Protein AF-A0A521R9A0-F1 (afdb_monomer)

Mean predicted aligned error: 5.68 Å

Structure (mmCIF, N/CA/C/O backbone):
data_AF-A0A521R9A0-F1
#
_entry.id   AF-A0A521R9A0-F1
#
loop_
_atom_site.group_PDB
_atom_site.id
_atom_site.type_symbol
_atom_site.label_atom_id
_atom_site.label_alt_id
_atom_site.label_comp_id
_atom_site.label_asym_id
_atom_site.label_entity_id
_atom_site.label_seq_id
_atom_site.pdbx_PDB_ins_code
_atom_site.Cartn_x
_atom_site.Cartn_y
_atom_site.Cartn_z
_atom_site.occupancy
_atom_site.B_iso_or_equiv
_atom_site.auth_seq_id
_atom_site.auth_comp_id
_atom_site.a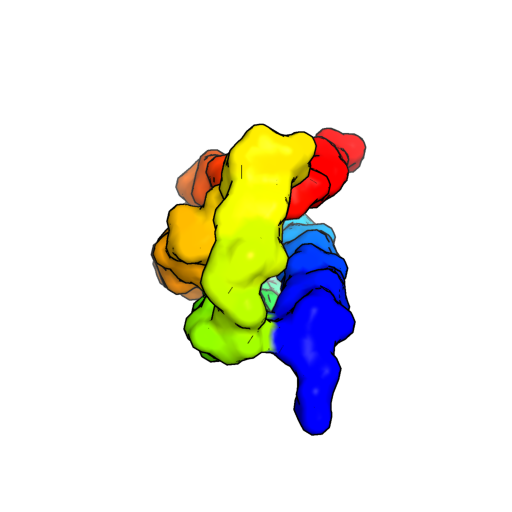uth_asym_id
_atom_site.auth_atom_id
_atom_site.pdbx_PDB_model_num
ATOM 1 N N . MET A 1 1 ? 7.877 -17.020 -11.562 1.00 61.09 1 MET A N 1
ATOM 2 C CA . MET A 1 1 ? 7.236 -15.921 -10.802 1.00 61.09 1 MET A CA 1
ATOM 3 C C . MET A 1 1 ? 6.968 -14.769 -11.767 1.00 61.09 1 MET A C 1
ATOM 5 O O . MET A 1 1 ? 7.812 -14.549 -12.623 1.00 61.09 1 MET A O 1
ATOM 9 N N . GLN A 1 2 ? 5.812 -14.096 -11.706 1.00 87.81 2 GLN A N 1
ATOM 10 C CA . GLN A 1 2 ? 5.433 -13.015 -12.638 1.00 87.81 2 GLN A CA 1
ATOM 11 C C . GLN A 1 2 ? 5.370 -11.665 -11.887 1.00 87.81 2 GLN A C 1
ATOM 13 O O . GLN A 1 2 ? 4.304 -11.308 -11.381 1.00 87.81 2 GLN A O 1
ATOM 18 N N . PRO A 1 3 ? 6.483 -10.904 -11.783 1.00 89.31 3 PRO A N 1
ATOM 19 C CA . PRO A 1 3 ? 6.567 -9.720 -10.914 1.00 89.31 3 PRO A CA 1
ATOM 20 C C . PRO A 1 3 ? 5.555 -8.625 -11.257 1.00 89.31 3 PRO A C 1
ATOM 22 O O . PRO A 1 3 ? 4.956 -8.019 -10.374 1.00 89.31 3 PRO A O 1
ATOM 25 N N . ILE A 1 4 ? 5.310 -8.408 -12.553 1.00 92.56 4 ILE A N 1
ATOM 26 C CA . ILE A 1 4 ? 4.365 -7.394 -13.038 1.00 92.56 4 ILE A CA 1
ATOM 27 C C . ILE A 1 4 ? 2.931 -7.719 -12.609 1.00 92.56 4 ILE A C 1
ATOM 29 O O . ILE A 1 4 ? 2.202 -6.825 -12.183 1.00 92.56 4 ILE A O 1
ATOM 33 N N . LEU A 1 5 ? 2.524 -8.985 -12.726 1.00 92.56 5 LEU A N 1
ATOM 34 C CA . LEU A 1 5 ? 1.185 -9.418 -12.329 1.00 92.56 5 LEU A CA 1
ATOM 35 C C . LEU A 1 5 ? 1.030 -9.331 -10.812 1.00 92.56 5 LEU A C 1
ATOM 37 O O . LEU A 1 5 ? 0.114 -8.662 -10.349 1.00 92.56 5 LEU A O 1
ATOM 41 N N . ARG A 1 6 ? 2.023 -9.820 -10.058 1.00 92.38 6 ARG A N 1
ATOM 42 C CA . ARG A 1 6 ? 2.074 -9.675 -8.596 1.00 92.38 6 ARG A CA 1
ATOM 43 C C . ARG A 1 6 ? 1.915 -8.217 -8.147 1.00 92.38 6 ARG A C 1
ATOM 45 O O . ARG A 1 6 ? 1.151 -7.940 -7.230 1.00 92.38 6 ARG A O 1
ATOM 52 N N . PHE A 1 7 ? 2.604 -7.275 -8.795 1.00 92.88 7 PHE A N 1
ATOM 53 C CA . PHE A 1 7 ? 2.458 -5.846 -8.499 1.00 92.88 7 PHE A CA 1
ATOM 54 C C . PHE A 1 7 ? 1.037 -5.331 -8.774 1.00 92.88 7 PHE A C 1
ATOM 56 O O . PHE A 1 7 ? 0.490 -4.570 -7.977 1.00 92.88 7 PHE A O 1
ATOM 63 N N . ARG A 1 8 ? 0.430 -5.730 -9.899 1.00 91.38 8 ARG A N 1
ATOM 64 C CA . ARG A 1 8 ? -0.937 -5.320 -10.257 1.00 91.38 8 ARG A CA 1
ATOM 65 C C . ARG A 1 8 ? -1.965 -5.861 -9.268 1.00 91.38 8 ARG A C 1
ATOM 67 O O . ARG A 1 8 ? -2.853 -5.107 -8.876 1.00 91.38 8 ARG A O 1
ATOM 74 N N . ASP A 1 9 ? -1.807 -7.108 -8.845 1.00 93.56 9 ASP A N 1
ATOM 75 C CA . ASP A 1 9 ? -2.688 -7.748 -7.869 1.00 93.56 9 ASP A CA 1
ATOM 76 C C . ASP A 1 9 ? -2.588 -7.047 -6.515 1.00 93.56 9 ASP A C 1
ATOM 78 O O . ASP A 1 9 ? -3.602 -6.661 -5.942 1.00 93.56 9 ASP A O 1
ATOM 82 N N . LEU A 1 10 ? -1.368 -6.762 -6.051 1.00 92.25 10 LEU A N 1
ATOM 83 C CA . LEU A 1 10 ? -1.152 -6.031 -4.801 1.00 92.25 10 LEU A CA 1
ATOM 84 C C . LEU A 1 10 ? -1.673 -4.594 -4.860 1.00 92.25 10 LEU A C 1
ATOM 86 O O . LEU A 1 10 ? -2.230 -4.109 -3.882 1.00 92.25 10 LEU A O 1
ATOM 90 N N . ARG A 1 11 ? -1.568 -3.913 -6.006 1.00 91.81 11 ARG A N 1
ATOM 91 C CA . ARG A 1 11 ? -2.195 -2.595 -6.194 1.00 91.81 11 ARG A CA 1
ATOM 92 C C . ARG A 1 11 ? -3.718 -2.668 -6.038 1.00 91.81 11 ARG A C 1
ATOM 94 O O . ARG A 1 11 ? -4.300 -1.767 -5.441 1.00 91.81 11 ARG A O 1
ATOM 101 N N . ASN A 1 12 ? -4.355 -3.708 -6.573 1.00 90.06 12 ASN A N 1
ATOM 102 C CA . ASN A 1 12 ? -5.793 -3.915 -6.400 1.00 90.06 12 ASN A CA 1
ATOM 103 C C . ASN A 1 12 ? -6.130 -4.285 -4.949 1.00 90.06 12 ASN A C 1
ATOM 105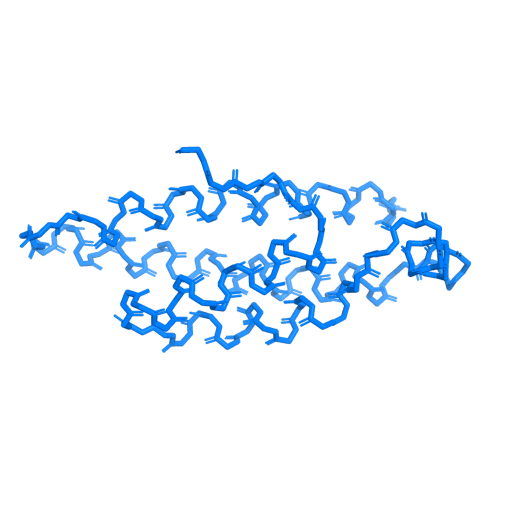 O O . ASN A 1 12 ? -7.122 -3.793 -4.419 1.00 90.06 12 ASN A O 1
ATOM 109 N N . GLN A 1 13 ? -5.281 -5.075 -4.288 1.00 91.38 13 GLN A N 1
ATOM 110 C CA . GLN A 1 13 ? -5.441 -5.408 -2.875 1.00 91.38 13 GLN A CA 1
ATOM 111 C C . GLN A 1 13 ? -5.401 -4.157 -1.992 1.00 91.38 13 GLN A C 1
ATOM 113 O O . GLN A 1 13 ? -6.271 -4.003 -1.149 1.00 91.38 13 GLN A O 1
ATOM 118 N N . VAL A 1 14 ? -4.479 -3.217 -2.240 1.00 88.88 14 VAL A N 1
ATOM 119 C CA . VAL A 1 14 ? -4.428 -1.932 -1.512 1.00 88.88 14 VAL A CA 1
ATOM 120 C C . VAL A 1 14 ? -5.747 -1.162 -1.623 1.00 88.88 14 VAL A C 1
ATOM 122 O O . VAL A 1 14 ? -6.201 -0.570 -0.650 1.00 88.88 14 VAL A O 1
ATOM 125 N N . LEU A 1 15 ? -6.387 -1.172 -2.796 1.00 87.12 15 LEU A N 1
ATOM 126 C CA . LEU A 1 15 ? -7.688 -0.524 -2.969 1.00 87.12 15 LEU A CA 1
ATOM 127 C C . LEU A 1 15 ? -8.783 -1.204 -2.135 1.00 87.12 15 LEU A C 1
ATOM 129 O O . LEU A 1 15 ? -9.587 -0.519 -1.511 1.00 87.12 15 LEU A O 1
ATOM 133 N N . ILE A 1 16 ? -8.816 -2.536 -2.139 1.00 88.38 16 ILE A N 1
ATOM 134 C CA . ILE A 1 16 ? -9.773 -3.335 -1.360 1.00 88.38 16 ILE A CA 1
ATOM 135 C C . ILE A 1 16 ? -9.590 -3.074 0.141 1.00 88.38 16 ILE A C 1
ATOM 137 O O . ILE A 1 16 ? -10.553 -2.830 0.864 1.00 88.38 16 ILE A O 1
ATOM 141 N N . ASP A 1 17 ? -8.340 -3.076 0.584 1.00 87.44 17 ASP A N 1
ATOM 142 C CA . ASP A 1 17 ? -7.913 -2.822 1.954 1.00 87.44 17 ASP A CA 1
ATOM 143 C C . ASP A 1 17 ? -8.349 -1.431 2.447 1.00 87.44 17 ASP A C 1
ATOM 145 O O . ASP A 1 17 ? -8.870 -1.304 3.556 1.00 87.44 17 ASP A O 1
ATOM 149 N N . PHE A 1 18 ? -8.246 -0.399 1.601 1.00 84.38 18 PHE A N 1
ATOM 150 C CA . PHE A 1 18 ? -8.777 0.934 1.903 1.00 84.38 18 PHE A CA 1
ATOM 151 C C . PHE A 1 18 ? -10.296 0.956 2.064 1.00 84.38 18 PHE A C 1
ATOM 153 O O . PHE A 1 18 ? -10.793 1.508 3.042 1.00 84.38 18 PHE A O 1
ATOM 160 N N . ILE A 1 19 ? -11.035 0.303 1.163 1.00 83.62 19 ILE A N 1
ATOM 161 C CA . ILE A 1 19 ? -12.502 0.232 1.250 1.00 83.62 19 ILE A CA 1
ATOM 162 C C . ILE A 1 19 ? -12.928 -0.425 2.570 1.00 83.62 19 ILE A C 1
ATOM 164 O O . ILE A 1 19 ? -13.802 0.091 3.265 1.00 83.62 19 ILE A O 1
ATOM 168 N N . TYR A 1 20 ? -12.291 -1.536 2.950 1.00 82.69 20 TYR A N 1
ATOM 169 C CA . TYR A 1 20 ? -12.594 -2.204 4.217 1.00 82.69 20 TYR A CA 1
ATOM 170 C C . TYR A 1 20 ? -12.181 -1.386 5.437 1.00 82.69 20 TYR A C 1
ATOM 172 O O . TYR A 1 20 ? -12.853 -1.445 6.463 1.00 82.69 20 TYR A O 1
ATOM 180 N N . TYR A 1 21 ? -11.091 -0.627 5.357 1.00 79.62 21 TYR A N 1
ATOM 181 C CA . TYR A 1 21 ? -10.657 0.221 6.461 1.00 79.62 21 TYR A CA 1
ATOM 182 C C . TYR A 1 21 ? -11.616 1.399 6.696 1.00 79.62 21 TYR A C 1
ATOM 184 O O . TYR A 1 21 ? -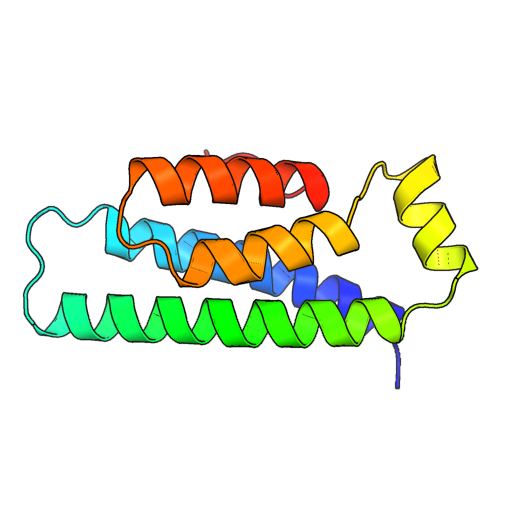11.987 1.661 7.842 1.00 79.62 21 TYR A O 1
ATOM 192 N N . ALA A 1 22 ? -12.101 2.036 5.624 1.00 77.44 22 ALA A N 1
ATOM 193 C CA . ALA A 1 22 ? -13.085 3.118 5.693 1.00 77.44 22 ALA A CA 1
ATOM 194 C C . ALA A 1 22 ? -14.399 2.683 6.371 1.00 77.44 22 ALA A C 1
ATOM 196 O O . ALA A 1 22 ? -14.967 3.435 7.165 1.00 77.44 22 ALA A O 1
ATOM 197 N N . GLN A 1 23 ? -14.847 1.440 6.140 1.00 74.88 23 GLN A N 1
ATOM 198 C CA . GLN A 1 23 ? -16.041 0.879 6.793 1.00 74.88 23 GLN A CA 1
ATOM 199 C C . GLN A 1 23 ? -15.931 0.836 8.322 1.00 74.88 23 GLN A C 1
ATOM 201 O O . GLN A 1 23 ? -16.931 1.008 9.015 1.00 74.88 23 GLN A O 1
ATOM 206 N N . VAL A 1 24 ? -14.731 0.592 8.852 1.00 73.62 24 VAL A N 1
ATOM 207 C CA . VAL A 1 24 ? -14.517 0.418 10.298 1.00 73.62 24 VAL A CA 1
ATOM 208 C C . VAL A 1 24 ? -14.221 1.744 10.988 1.00 73.62 24 VAL A C 1
ATOM 210 O O . VAL A 1 24 ? -14.543 1.934 12.156 1.00 73.62 24 VAL A O 1
ATOM 213 N N . ILE A 1 25 ? -13.613 2.679 10.267 1.00 67.62 25 ILE A N 1
ATOM 214 C CA . ILE A 1 25 ? -13.290 3.997 10.794 1.00 67.62 25 ILE A CA 1
ATOM 215 C C . ILE A 1 25 ? -14.547 4.889 10.936 1.00 67.62 25 ILE A C 1
ATOM 217 O O . ILE A 1 25 ? -14.595 5.721 11.839 1.00 67.62 25 ILE A O 1
ATOM 221 N N . ASN A 1 26 ? -15.569 4.710 10.090 1.00 62.56 26 ASN A N 1
ATOM 222 C CA . ASN A 1 26 ? -16.780 5.547 10.079 1.00 62.56 26 ASN A CA 1
ATOM 223 C C . ASN A 1 26 ? -17.874 5.097 11.079 1.00 62.56 26 ASN A C 1
ATOM 225 O O . ASN A 1 26 ? -18.951 5.682 11.150 1.00 62.56 26 ASN A O 1
ATOM 229 N N . SER A 1 27 ? -17.646 4.032 11.854 1.00 57.94 27 SER A N 1
ATOM 230 C CA . SER A 1 27 ? -18.628 3.553 12.833 1.00 57.94 27 SER A CA 1
ATOM 231 C C . SER A 1 27 ? -18.472 4.285 14.172 1.00 57.94 27 SER A C 1
ATOM 233 O O . SER A 1 27 ? -17.651 3.900 15.003 1.00 57.94 27 SER A O 1
ATOM 235 N N . GLU A 1 28 ? -19.285 5.317 14.406 1.00 51.44 28 GLU A N 1
ATOM 236 C CA . GLU A 1 28 ? -19.238 6.221 15.577 1.00 51.44 28 GLU A CA 1
ATOM 237 C C . GLU A 1 28 ? -19.405 5.562 16.970 1.00 51.44 28 GLU A C 1
ATOM 239 O O . GLU A 1 28 ? -19.334 6.248 17.989 1.00 51.44 28 GLU A O 1
ATOM 244 N N . LYS A 1 29 ? -19.599 4.241 17.081 1.00 55.53 29 LYS A N 1
ATOM 245 C CA . LYS A 1 29 ? -19.704 3.527 18.370 1.00 55.53 29 LYS A CA 1
ATOM 246 C C . LYS A 1 29 ? -19.006 2.168 18.302 1.00 55.53 29 LYS A C 1
ATOM 248 O O . LYS A 1 29 ? -19.627 1.149 18.008 1.00 55.53 29 LYS A O 1
ATOM 253 N N . LEU A 1 30 ? -17.699 2.146 18.563 1.00 59.62 30 LEU A N 1
ATOM 254 C CA . LEU A 1 30 ? -16.899 0.918 18.535 1.00 59.62 30 LEU A CA 1
ATOM 255 C C . LEU A 1 30 ? -17.211 0.021 19.751 1.00 59.62 30 LEU A C 1
ATOM 257 O O . LEU A 1 30 ? -16.625 0.188 20.823 1.00 59.62 30 LEU A O 1
ATOM 261 N N . ASN A 1 31 ? -18.098 -0.961 19.561 1.00 73.50 31 ASN A N 1
ATOM 262 C CA . ASN A 1 31 ? -18.153 -2.171 20.392 1.00 73.50 31 ASN A CA 1
ATOM 263 C C . ASN A 1 31 ? -16.784 -2.895 20.351 1.00 73.50 31 ASN A C 1
ATOM 265 O O . ASN A 1 31 ? -15.997 -2.681 19.424 1.00 73.50 31 ASN A O 1
ATOM 269 N N . ASP A 1 32 ? -16.479 -3.764 21.316 1.00 76.81 32 ASP A N 1
ATOM 270 C CA . ASP A 1 32 ? -15.183 -4.463 21.376 1.00 76.81 32 ASP A CA 1
ATOM 271 C C . ASP A 1 32 ? -14.910 -5.323 20.125 1.00 76.81 32 ASP A C 1
ATOM 273 O O . ASP A 1 32 ? -13.769 -5.402 19.662 1.00 76.81 32 ASP A O 1
ATOM 277 N N . GLU A 1 33 ? -15.960 -5.847 19.486 1.00 76.00 33 GLU A N 1
ATOM 278 C CA . GLU A 1 33 ? -15.880 -6.499 18.171 1.00 76.00 33 GLU A CA 1
ATOM 279 C C . GLU A 1 33 ? -15.357 -5.558 17.077 1.00 76.00 33 GLU A C 1
ATOM 281 O O . GLU A 1 33 ? -14.477 -5.933 16.303 1.00 76.00 33 GLU A O 1
ATOM 286 N N . MET A 1 34 ? -15.805 -4.302 17.041 1.00 74.81 34 MET A N 1
ATOM 287 C CA . MET A 1 34 ? -15.360 -3.340 16.029 1.00 74.81 34 MET A CA 1
ATOM 288 C C . MET A 1 34 ? -13.922 -2.873 16.270 1.00 74.81 34 MET A C 1
ATOM 290 O O . MET A 1 34 ? -13.183 -2.648 15.313 1.00 74.81 34 MET A O 1
ATOM 294 N N . LYS A 1 35 ? -13.477 -2.792 17.533 1.00 76.06 35 LYS A N 1
ATOM 295 C CA . LYS A 1 35 ? -12.054 -2.565 17.850 1.00 76.06 35 LYS A CA 1
ATOM 296 C C . LYS A 1 35 ? -11.188 -3.730 17.366 1.00 76.06 35 LYS A C 1
ATOM 298 O O . LYS A 1 35 ? -10.092 -3.511 16.851 1.00 76.06 35 LYS A O 1
ATOM 303 N N . SER A 1 36 ? -11.677 -4.964 17.514 1.00 81.25 36 SER A N 1
ATOM 304 C CA . SER A 1 36 ? -10.978 -6.154 17.017 1.00 81.25 36 SER A CA 1
ATOM 305 C C . SER A 1 36 ? -10.880 -6.151 15.486 1.00 81.25 36 SER A C 1
ATOM 307 O O . SER A 1 36 ? -9.792 -6.349 14.944 1.00 81.25 36 SER A O 1
ATOM 309 N N . LEU A 1 37 ? -11.970 -5.783 14.804 1.00 82.75 37 LEU A N 1
ATOM 310 C CA . LEU A 1 37 ? -12.022 -5.641 13.353 1.00 82.75 37 LEU A CA 1
ATOM 311 C C . LEU A 1 37 ? -11.095 -4.518 12.867 1.00 82.75 37 LEU A C 1
ATOM 313 O O . LEU A 1 37 ? -10.353 -4.706 11.908 1.00 82.75 37 LEU A O 1
ATOM 317 N N . HIS A 1 38 ? -11.067 -3.371 13.554 1.00 80.50 38 HIS A N 1
ATOM 318 C CA . HIS A 1 38 ? -10.156 -2.261 13.238 1.00 80.50 38 HIS A CA 1
ATOM 319 C C . HIS A 1 38 ? -8.696 -2.707 13.292 1.00 80.50 38 HIS A C 1
ATOM 321 O O . HIS A 1 38 ? -7.914 -2.446 12.370 1.00 80.50 38 HIS A O 1
ATOM 327 N N . ARG A 1 39 ? -8.339 -3.451 14.343 1.00 79.81 39 ARG A N 1
ATOM 328 C CA . ARG A 1 39 ? -6.999 -4.011 14.509 1.00 79.81 39 ARG A CA 1
ATOM 329 C C . ARG A 1 39 ? -6.666 -5.005 13.401 1.00 79.81 39 ARG A C 1
ATOM 331 O O . ARG A 1 39 ? -5.560 -4.955 12.865 1.00 79.81 39 ARG A O 1
ATOM 338 N N . GLU A 1 40 ? -7.601 -5.877 13.036 1.00 85.75 40 GLU A N 1
ATOM 339 C CA . GLU A 1 40 ? -7.427 -6.832 11.941 1.00 85.75 40 GLU A CA 1
ATOM 340 C C . GLU A 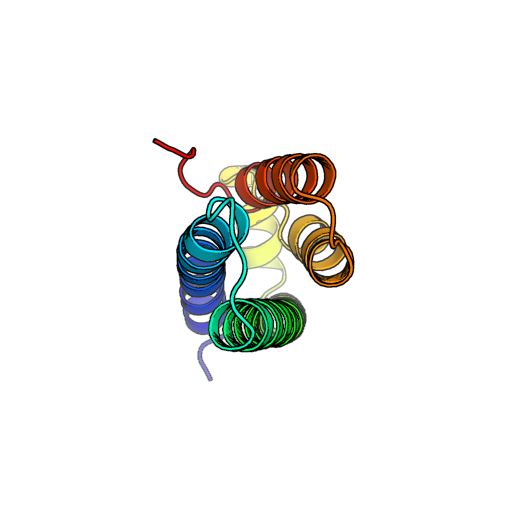1 40 ? -7.183 -6.116 10.606 1.00 85.75 40 GLU A C 1
ATOM 342 O O . GLU A 1 40 ? -6.203 -6.415 9.921 1.00 85.75 40 GLU A O 1
ATOM 347 N N . ARG A 1 41 ? -8.003 -5.113 10.264 1.00 84.94 41 ARG A N 1
ATOM 348 C CA . ARG A 1 41 ? -7.831 -4.323 9.033 1.00 84.94 41 ARG A CA 1
ATOM 349 C C . ARG A 1 41 ? -6.518 -3.547 9.029 1.00 84.94 41 ARG A C 1
ATOM 351 O O . ARG A 1 41 ? -5.817 -3.541 8.023 1.00 84.94 41 ARG A O 1
ATOM 358 N N . SER A 1 42 ? -6.120 -2.982 10.166 1.00 80.56 42 SER A N 1
ATOM 359 C CA . SER A 1 42 ? -4.819 -2.319 10.311 1.00 80.56 42 SER A CA 1
ATOM 360 C C . SER A 1 42 ? -3.653 -3.281 10.051 1.00 80.56 42 SER A C 1
ATOM 362 O O . SER A 1 42 ? -2.699 -2.931 9.355 1.00 80.56 42 SER A O 1
ATOM 364 N N . LEU A 1 43 ? -3.723 -4.512 10.570 1.00 83.69 43 LEU A N 1
ATOM 365 C CA . LEU A 1 43 ? -2.708 -5.546 10.335 1.00 83.69 43 LEU A CA 1
ATOM 366 C C . LEU A 1 43 ? -2.699 -6.038 8.882 1.00 83.69 43 LEU A C 1
ATOM 368 O O . LEU A 1 43 ? -1.619 -6.237 8.320 1.00 83.69 43 LEU A O 1
ATOM 372 N N . ALA A 1 44 ? -3.872 -6.202 8.267 1.00 85.94 44 ALA A N 1
ATOM 373 C CA . ALA A 1 44 ? -3.992 -6.537 6.851 1.00 85.94 44 ALA A CA 1
ATOM 374 C C . ALA A 1 44 ? -3.314 -5.467 5.982 1.00 85.94 44 ALA A C 1
ATOM 376 O O . ALA A 1 44 ? -2.439 -5.803 5.184 1.00 85.94 44 ALA A O 1
ATOM 377 N N . ASN A 1 45 ? -3.587 -4.186 6.254 1.00 82.38 45 ASN A N 1
ATOM 378 C CA . ASN A 1 45 ? -2.952 -3.065 5.566 1.00 82.38 45 ASN A CA 1
ATOM 379 C C . ASN A 1 45 ? -1.427 -3.124 5.709 1.00 82.38 45 ASN A C 1
ATOM 381 O O . ASN A 1 45 ? -0.731 -3.048 4.702 1.00 82.38 45 ASN A O 1
ATOM 385 N N . ARG A 1 46 ? -0.884 -3.358 6.920 1.00 80.56 46 ARG A N 1
ATOM 386 C CA . ARG A 1 46 ? 0.575 -3.538 7.133 1.00 80.56 46 ARG A CA 1
ATOM 387 C C . ARG A 1 46 ? 1.156 -4.616 6.237 1.00 80.56 46 ARG A C 1
ATOM 389 O O . ARG A 1 46 ? 2.186 -4.404 5.598 1.00 80.56 46 ARG A O 1
ATOM 396 N N . ARG A 1 47 ? 0.502 -5.776 6.204 1.00 87.00 47 ARG A N 1
ATOM 397 C CA . ARG A 1 47 ? 0.951 -6.920 5.415 1.00 87.00 47 ARG A CA 1
ATOM 398 C C . ARG A 1 47 ? 0.960 -6.581 3.927 1.00 87.00 47 ARG A C 1
ATOM 400 O O . ARG A 1 47 ? 1.970 -6.834 3.269 1.00 87.00 47 ARG A O 1
ATOM 407 N N . THR A 1 48 ? -0.114 -5.987 3.415 1.00 88.00 48 THR A N 1
ATOM 408 C CA . THR A 1 48 ? -0.214 -5.576 2.010 1.00 88.00 48 THR A CA 1
ATOM 409 C C . THR A 1 48 ? 0.845 -4.528 1.664 1.00 88.00 48 THR A C 1
ATOM 411 O O . THR A 1 48 ? 1.498 -4.648 0.628 1.00 88.00 48 THR A O 1
ATOM 414 N N . SER A 1 49 ? 1.123 -3.571 2.555 1.00 82.69 49 SER A N 1
ATOM 415 C CA . SER A 1 49 ? 2.205 -2.586 2.410 1.00 82.69 49 SER A CA 1
ATOM 416 C C . SER A 1 49 ? 3.580 -3.245 2.256 1.00 82.69 49 SER A C 1
ATOM 418 O O . SER A 1 49 ? 4.335 -2.934 1.327 1.00 82.69 49 SER A O 1
ATOM 420 N N . SER A 1 50 ? 3.910 -4.194 3.138 1.00 85.25 50 SER A N 1
ATOM 421 C CA . SER A 1 50 ? 5.172 -4.940 3.077 1.00 85.25 50 SER A CA 1
ATOM 422 C C . SER A 1 50 ? 5.277 -5.776 1.800 1.00 85.25 50 SER A C 1
ATOM 424 O O . SER A 1 50 ? 6.324 -5.800 1.153 1.00 85.25 50 SER A O 1
ATOM 426 N N . GLN A 1 51 ? 4.184 -6.424 1.390 1.00 90.81 51 GLN A N 1
ATOM 427 C CA . GLN A 1 51 ? 4.143 -7.209 0.158 1.00 90.81 51 GLN A CA 1
ATOM 428 C C . GLN A 1 51 ? 4.284 -6.337 -1.090 1.00 90.81 51 GLN A C 1
ATOM 430 O O . GLN A 1 51 ? 5.001 -6.725 -2.013 1.00 90.81 51 GLN A O 1
ATOM 435 N N . LEU A 1 52 ? 3.649 -5.162 -1.116 1.00 88.94 52 LEU A N 1
ATOM 436 C CA . LEU A 1 52 ? 3.786 -4.200 -2.206 1.00 88.94 52 LEU A CA 1
ATOM 437 C C . LEU A 1 52 ? 5.232 -3.716 -2.320 1.00 88.94 52 LEU A C 1
ATOM 439 O O . LEU A 1 52 ? 5.763 -3.656 -3.424 1.00 88.94 52 LEU A O 1
ATOM 443 N N . THR A 1 53 ? 5.886 -3.442 -1.189 1.00 88.62 53 THR A N 1
ATOM 444 C CA . THR A 1 53 ? 7.302 -3.041 -1.150 1.00 88.62 53 THR A CA 1
ATOM 445 C C . THR A 1 53 ? 8.195 -4.109 -1.778 1.00 88.62 53 THR A C 1
ATOM 447 O O . THR A 1 53 ? 8.988 -3.803 -2.667 1.00 88.62 53 THR A O 1
ATOM 450 N N . ALA A 1 54 ? 8.017 -5.370 -1.376 1.00 90.25 54 ALA A N 1
ATOM 451 C CA . ALA A 1 54 ? 8.753 -6.491 -1.952 1.00 90.25 54 ALA A CA 1
ATOM 452 C C . ALA A 1 54 ? 8.469 -6.642 -3.457 1.00 90.25 54 ALA A C 1
ATOM 454 O O . ALA A 1 54 ? 9.385 -6.798 -4.256 1.00 90.25 54 ALA A O 1
ATOM 455 N N . ALA A 1 55 ? 7.204 -6.519 -3.871 1.00 90.94 55 ALA A N 1
ATOM 456 C CA . ALA A 1 55 ? 6.843 -6.614 -5.281 1.00 90.94 55 ALA A CA 1
ATOM 457 C C . ALA A 1 55 ? 7.448 -5.487 -6.127 1.00 90.94 55 ALA A C 1
ATOM 459 O O . ALA A 1 55 ? 7.790 -5.736 -7.276 1.00 90.94 55 ALA A O 1
ATOM 460 N N . ILE A 1 56 ? 7.603 -4.277 -5.578 1.00 90.19 56 ILE A N 1
ATOM 461 C CA . ILE A 1 56 ? 8.277 -3.159 -6.253 1.00 90.19 56 ILE A CA 1
ATOM 462 C C . ILE A 1 56 ? 9.766 -3.456 -6.450 1.00 90.19 56 ILE A C 1
ATOM 464 O O . ILE A 1 56 ? 10.288 -3.167 -7.523 1.00 90.19 56 ILE A O 1
ATOM 468 N N . GLN A 1 57 ? 10.435 -4.043 -5.454 1.00 90.19 57 GLN A N 1
ATOM 469 C CA . GLN A 1 57 ? 11.845 -4.441 -5.564 1.00 90.19 57 GLN A CA 1
ATOM 470 C C . GLN A 1 57 ? 12.059 -5.521 -6.633 1.00 90.19 57 GLN A C 1
ATOM 472 O O . GLN A 1 57 ? 13.065 -5.494 -7.337 1.00 90.19 57 GLN A O 1
ATOM 477 N N . ASP A 1 58 ? 11.082 -6.413 -6.803 1.00 92.12 58 ASP A N 1
ATOM 478 C CA . ASP A 1 58 ? 11.105 -7.467 -7.822 1.00 92.12 58 ASP A CA 1
ATOM 479 C C . ASP A 1 58 ? 10.754 -6.961 -9.240 1.00 92.12 58 ASP A C 1
ATOM 481 O O . ASP A 1 58 ? 10.833 -7.725 -10.210 1.00 92.12 58 ASP A O 1
ATOM 485 N N . LEU A 1 59 ? 10.304 -5.707 -9.401 1.00 92.50 59 LEU A N 1
ATOM 486 C CA . LEU A 1 59 ? 9.904 -5.195 -10.711 1.00 92.50 59 LEU A CA 1
ATOM 487 C C . LEU A 1 59 ? 11.120 -4.965 -11.619 1.00 92.50 59 LEU A C 1
ATOM 489 O O . LEU A 1 59 ? 12.108 -4.357 -11.207 1.00 92.50 59 LEU A O 1
ATOM 493 N N . PRO A 1 60 ? 11.016 -5.313 -12.914 1.00 94.19 60 PRO A N 1
ATOM 494 C CA . PRO A 1 60 ? 12.008 -4.892 -13.889 1.00 94.19 60 PRO A CA 1
ATOM 495 C C . PRO A 1 60 ? 12.141 -3.364 -13.921 1.00 94.19 60 PRO A C 1
ATOM 497 O O . PRO A 1 60 ? 11.139 -2.646 -14.000 1.00 94.19 60 PRO A O 1
ATOM 500 N N . ILE A 1 61 ? 13.379 -2.862 -13.942 1.00 91.88 61 ILE A N 1
ATOM 501 C CA . ILE A 1 61 ? 13.685 -1.419 -13.912 1.00 91.88 61 ILE A CA 1
ATOM 502 C C . ILE A 1 61 ? 12.966 -0.664 -15.040 1.00 91.88 61 ILE A C 1
ATOM 504 O O . ILE A 1 61 ? 12.431 0.423 -14.822 1.00 91.88 61 ILE A O 1
ATOM 508 N N . TRP A 1 62 ? 12.889 -1.255 -16.238 1.00 93.31 62 TRP A N 1
ATOM 509 C CA . TRP A 1 62 ? 12.181 -0.661 -17.376 1.00 93.31 62 TRP A CA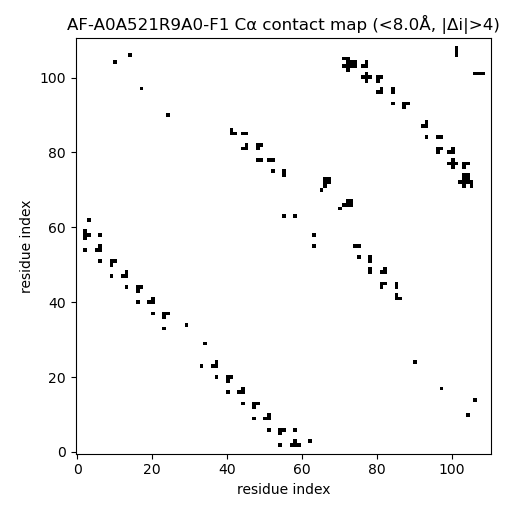 1
ATOM 510 C C . TRP A 1 62 ? 10.683 -0.480 -17.097 1.00 93.31 62 TRP A C 1
ATOM 512 O O . TRP A 1 62 ? 10.096 0.524 -17.499 1.00 93.31 62 TRP A O 1
ATOM 522 N N . TYR A 1 63 ? 10.066 -1.418 -16.374 1.00 92.94 63 TYR A N 1
ATOM 523 C CA . TYR A 1 63 ? 8.647 -1.3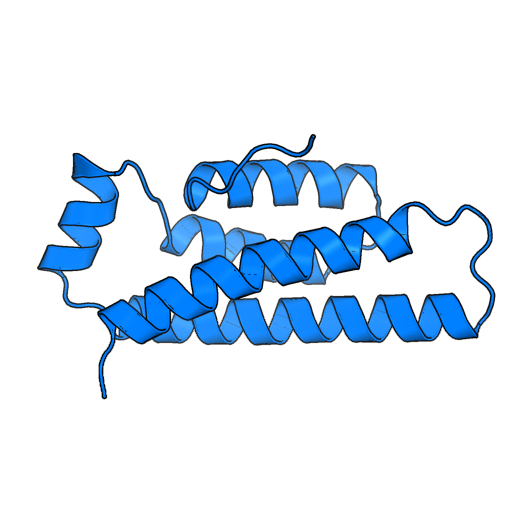59 -16.043 1.00 92.94 63 TYR A CA 1
ATOM 524 C C . TYR A 1 63 ? 8.394 -0.315 -14.958 1.00 92.94 63 TYR A C 1
ATOM 526 O O . TYR A 1 63 ? 7.468 0.485 -15.077 1.00 92.94 63 TYR A O 1
ATOM 534 N N . LEU A 1 64 ? 9.267 -0.241 -13.951 1.00 90.56 64 LEU A N 1
ATOM 535 C CA . LEU A 1 64 ? 9.238 0.822 -12.948 1.00 90.56 64 LEU A CA 1
ATOM 536 C C . LEU A 1 64 ? 9.384 2.213 -13.596 1.00 90.56 64 LEU A C 1
ATOM 538 O O . LEU A 1 64 ? 8.634 3.136 -13.272 1.00 90.56 64 LEU A O 1
ATOM 542 N N . ALA A 1 65 ? 10.305 2.361 -14.553 1.00 91.62 65 ALA A N 1
ATOM 543 C CA . ALA A 1 65 ? 10.478 3.594 -15.316 1.00 91.62 65 ALA A CA 1
ATOM 544 C C . ALA A 1 65 ? 9.239 3.921 -16.162 1.00 91.62 65 ALA A C 1
ATOM 546 O O . ALA A 1 65 ? 8.822 5.078 -16.206 1.00 91.62 65 ALA A O 1
ATOM 547 N N . TYR A 1 66 ? 8.616 2.915 -16.783 1.00 92.75 66 TYR A N 1
ATOM 548 C CA . TYR A 1 66 ? 7.369 3.084 -17.525 1.00 92.75 66 TYR A CA 1
ATOM 549 C C . TYR A 1 66 ? 6.226 3.575 -16.625 1.00 92.75 66 TYR A C 1
ATOM 551 O O . TYR A 1 66 ? 5.544 4.548 -16.953 1.00 92.75 66 TYR A O 1
ATOM 559 N N . LEU A 1 67 ? 6.059 2.950 -15.457 1.00 92.12 67 LEU A N 1
ATOM 560 C CA . LEU A 1 67 ? 5.070 3.343 -14.457 1.00 92.12 67 LEU A CA 1
ATOM 561 C C . LEU A 1 67 ? 5.262 4.802 -14.019 1.00 92.12 67 LEU A C 1
ATOM 563 O O . LEU A 1 67 ? 4.301 5.573 -14.030 1.00 92.12 67 LEU A O 1
ATOM 567 N N . LYS A 1 68 ? 6.501 5.200 -13.707 1.00 91.38 68 LYS A N 1
ATOM 568 C CA . LYS A 1 68 ? 6.834 6.569 -13.285 1.00 91.38 68 LYS A CA 1
ATOM 569 C C . LYS A 1 68 ? 6.623 7.590 -14.409 1.00 91.38 68 LYS A C 1
ATOM 571 O O . LYS A 1 68 ? 5.932 8.582 -14.203 1.00 91.38 68 LYS A O 1
ATOM 576 N N . LYS A 1 69 ? 7.173 7.343 -15.603 1.00 89.75 69 LYS A N 1
ATOM 577 C CA . LYS A 1 69 ? 7.197 8.326 -16.703 1.00 89.75 69 LYS A CA 1
ATOM 578 C C . LYS A 1 69 ? 5.890 8.420 -17.488 1.00 89.75 69 LYS A C 1
ATOM 580 O O . LYS A 1 69 ? 5.478 9.519 -17.833 1.00 89.75 69 LYS A O 1
ATOM 585 N N . PHE A 1 70 ? 5.240 7.292 -17.773 1.00 88.38 70 PHE A N 1
ATOM 586 C CA . PHE A 1 70 ? 4.083 7.260 -18.678 1.00 88.38 70 PHE A CA 1
ATOM 587 C C . PHE A 1 70 ? 2.751 7.104 -17.954 1.00 88.38 70 PHE A C 1
ATOM 589 O O . PHE A 1 70 ? 1.724 7.569 -18.444 1.00 88.38 70 PHE A O 1
ATOM 596 N N . LYS A 1 71 ? 2.737 6.448 -16.790 1.00 86.75 71 LYS A N 1
ATOM 597 C CA . LYS A 1 71 ? 1.513 6.292 -15.992 1.00 86.75 71 LYS A CA 1
ATOM 598 C C . LYS A 1 71 ? 1.430 7.285 -14.834 1.00 86.75 71 LYS A C 1
ATOM 600 O O . LYS A 1 71 ? 0.344 7.474 -14.289 1.00 86.75 71 LYS A O 1
ATOM 605 N N . GLY A 1 72 ? 2.536 7.948 -14.484 1.00 86.81 72 GLY A N 1
ATOM 606 C CA . GLY A 1 72 ? 2.615 8.854 -13.337 1.00 86.81 72 GLY A CA 1
ATOM 607 C C . GLY A 1 72 ? 2.357 8.130 -12.017 1.00 86.81 72 GLY A C 1
ATOM 608 O O . GLY A 1 72 ? 1.678 8.672 -11.150 1.00 86.81 72 GLY A O 1
ATOM 609 N N . TYR A 1 73 ? 2.786 6.870 -11.922 1.00 89.88 73 TYR A N 1
ATOM 610 C CA . TYR A 1 73 ? 2.710 6.081 -10.697 1.00 89.88 73 TYR A CA 1
ATOM 611 C C . TYR A 1 73 ? 3.996 6.321 -9.910 1.00 89.88 73 TYR A C 1
ATOM 613 O O . TYR A 1 73 ? 5.087 6.329 -10.479 1.00 89.88 73 TYR A O 1
ATOM 621 N N . HIS A 1 74 ? 3.886 6.417 -8.591 1.00 90.06 74 HIS A N 1
ATOM 622 C CA . HIS A 1 74 ? 5.017 6.525 -7.673 1.00 90.06 74 HIS A CA 1
ATOM 623 C C . HIS A 1 74 ? 4.945 5.400 -6.629 1.00 90.06 74 HIS A C 1
ATOM 625 O O . HIS A 1 74 ? 4.652 5.666 -5.464 1.00 90.06 74 HIS A O 1
ATOM 631 N N . PRO A 1 75 ? 5.182 4.130 -7.028 1.00 85.06 75 PRO A N 1
ATOM 632 C CA . PRO A 1 75 ? 4.950 2.977 -6.157 1.00 85.06 75 PRO A CA 1
ATOM 633 C C . PRO A 1 75 ? 5.807 2.979 -4.889 1.00 85.06 75 PRO A C 1
ATOM 635 O O . PRO A 1 75 ? 5.337 2.583 -3.831 1.00 85.06 75 PRO A O 1
ATOM 638 N N . GLU A 1 76 ? 7.050 3.453 -4.983 1.00 86.44 76 GLU A N 1
ATOM 639 C CA . GLU A 1 76 ? 7.972 3.553 -3.841 1.00 86.44 76 GLU A CA 1
ATOM 640 C C . GLU A 1 76 ? 7.465 4.539 -2.785 1.00 86.44 76 GLU A C 1
ATOM 642 O O . GLU A 1 76 ? 7.491 4.247 -1.594 1.00 86.44 76 GLU A O 1
ATOM 647 N N . GLU A 1 77 ? 6.964 5.694 -3.224 1.00 87.19 77 GLU A N 1
ATOM 648 C CA . GLU A 1 77 ? 6.402 6.701 -2.325 1.00 87.19 77 GLU A CA 1
ATOM 649 C C . GLU A 1 77 ? 5.091 6.209 -1.699 1.00 87.19 77 GLU A C 1
ATOM 651 O O . GLU A 1 77 ? 4.872 6.387 -0.502 1.00 87.19 77 GLU A O 1
ATOM 656 N N . ALA A 1 78 ? 4.272 5.493 -2.478 1.00 86.50 78 ALA A N 1
ATOM 657 C CA . ALA A 1 78 ? 3.076 4.831 -1.968 1.00 86.50 78 ALA A CA 1
ATOM 658 C C . ALA A 1 78 ? 3.408 3.804 -0.885 1.00 86.50 78 ALA A C 1
ATOM 660 O O . ALA A 1 78 ? 2.757 3.794 0.154 1.00 86.50 78 ALA A O 1
ATOM 661 N N . ALA A 1 79 ? 4.435 2.976 -1.093 1.00 85.00 79 ALA A N 1
ATOM 662 C CA . ALA A 1 79 ? 4.879 1.985 -0.118 1.00 85.00 79 ALA A CA 1
ATOM 663 C C . ALA A 1 79 ? 5.352 2.629 1.199 1.00 85.00 79 ALA A C 1
ATOM 665 O O . ALA A 1 79 ? 4.987 2.156 2.276 1.00 85.00 79 ALA A O 1
ATOM 666 N N . LYS A 1 80 ? 6.093 3.745 1.135 1.00 82.81 80 LYS A N 1
ATOM 667 C CA . LYS A 1 80 ? 6.504 4.509 2.329 1.00 82.81 80 LYS A CA 1
ATOM 668 C C . LYS A 1 80 ? 5.298 5.037 3.108 1.00 82.81 80 LYS A C 1
ATOM 670 O O . LYS A 1 80 ? 5.218 4.849 4.321 1.00 82.81 80 LYS A O 1
ATOM 675 N N . HIS A 1 81 ? 4.344 5.662 2.418 1.00 84.38 81 HIS A N 1
ATOM 676 C CA . HIS A 1 81 ? 3.129 6.179 3.049 1.00 84.38 81 HIS A CA 1
ATOM 677 C C . HIS A 1 81 ? 2.247 5.069 3.622 1.00 84.38 81 HIS A C 1
ATOM 679 O O . HIS A 1 81 ? 1.675 5.239 4.691 1.00 84.38 81 HIS A O 1
ATOM 685 N N . LEU A 1 82 ? 2.187 3.917 2.960 1.00 79.00 82 LEU A N 1
ATOM 686 C CA . LEU A 1 82 ? 1.443 2.736 3.390 1.00 79.00 82 LEU A CA 1
ATOM 687 C C . LEU A 1 82 ? 1.969 2.127 4.703 1.00 79.00 82 LEU A C 1
ATOM 689 O O . LEU A 1 82 ? 1.187 1.627 5.513 1.00 79.00 82 LEU A O 1
ATOM 693 N N . ILE A 1 83 ? 3.282 2.195 4.947 1.00 74.94 83 ILE A N 1
ATOM 694 C CA . ILE A 1 83 ? 3.869 1.831 6.247 1.00 74.94 83 ILE A CA 1
ATOM 695 C C . ILE A 1 83 ? 3.396 2.817 7.325 1.00 74.94 83 ILE A C 1
ATOM 697 O O . ILE A 1 83 ? 2.945 2.389 8.388 1.00 74.94 83 ILE A O 1
ATOM 701 N N . GLY A 1 84 ? 3.432 4.122 7.035 1.00 72.50 84 GLY A N 1
ATOM 702 C CA . GLY A 1 84 ? 2.965 5.170 7.950 1.00 72.50 84 GLY A CA 1
ATOM 703 C C . GLY A 1 84 ? 1.470 5.078 8.271 1.00 72.50 84 GLY A C 1
ATOM 704 O O . GLY A 1 84 ? 1.099 5.116 9.440 1.00 72.50 84 GLY A O 1
ATOM 705 N N . PHE A 1 85 ? 0.634 4.862 7.251 1.00 73.12 85 PHE A N 1
ATOM 706 C CA . PHE A 1 85 ? -0.826 4.732 7.345 1.00 73.12 85 PHE A CA 1
ATOM 707 C C . PHE A 1 85 ? -1.257 3.704 8.387 1.00 73.12 85 PHE A C 1
ATOM 709 O O . PHE A 1 85 ? -2.178 3.914 9.165 1.00 73.12 85 PHE A O 1
ATOM 716 N N . SER A 1 86 ? -0.536 2.591 8.440 1.00 67.94 86 SER A N 1
ATOM 717 C CA . SER A 1 86 ? -0.855 1.497 9.341 1.00 67.94 86 SER A CA 1
ATOM 718 C C . SER A 1 86 ? -0.605 1.774 10.826 1.00 67.94 86 SER A C 1
ATOM 720 O O . SER A 1 86 ? -0.995 0.969 11.674 1.00 67.94 86 SER A O 1
ATOM 722 N N . ASN A 1 87 ? 0.100 2.859 11.146 1.00 69.00 87 ASN A N 1
ATOM 723 C CA . ASN A 1 87 ? 0.346 3.316 12.511 1.00 69.00 87 ASN A CA 1
ATOM 724 C C . ASN A 1 87 ? -0.619 4.435 12.923 1.00 69.00 87 ASN A C 1
ATOM 726 O O . ASN A 1 87 ? -0.600 4.850 14.078 1.00 69.00 87 ASN A O 1
ATOM 730 N N . THR A 1 88 ? -1.447 4.927 12.002 1.00 70.25 88 THR A N 1
ATOM 731 C CA . THR A 1 88 ? -2.357 6.040 12.246 1.00 70.25 88 THR A CA 1
ATOM 732 C C . THR A 1 88 ? -3.675 5.545 12.830 1.00 70.25 88 THR A C 1
ATOM 734 O O . THR A 1 88 ? -4.370 4.731 12.227 1.00 70.25 88 THR A O 1
ATOM 737 N N . THR A 1 89 ? -4.038 6.066 14.000 1.00 65.38 89 THR A N 1
ATOM 738 C CA . THR A 1 89 ? -5.319 5.783 14.671 1.00 65.38 89 THR A CA 1
ATOM 739 C C . THR A 1 89 ? -6.354 6.893 14.479 1.00 65.38 89 THR A C 1
ATOM 741 O O . THR A 1 89 ? -7.504 6.724 14.865 1.00 65.38 89 THR A O 1
ATOM 744 N N . GLU A 1 90 ? -5.961 8.029 13.898 1.00 69.31 90 GLU A N 1
ATOM 745 C CA . GLU A 1 90 ? -6.813 9.202 13.693 1.00 69.31 90 GLU A CA 1
ATOM 746 C C . GLU A 1 90 ? -7.420 9.216 12.280 1.00 69.31 90 GLU A C 1
ATOM 748 O O . GLU A 1 90 ? -6.686 9.136 11.292 1.00 69.31 90 GLU A O 1
ATOM 753 N N . TYR A 1 91 ? -8.750 9.357 12.185 1.00 66.88 91 TYR A N 1
ATOM 754 C CA . TYR A 1 91 ? -9.515 9.380 10.924 1.00 66.88 91 TYR A CA 1
ATOM 755 C C . TYR A 1 91 ? -8.928 10.372 9.915 1.00 66.88 91 TYR A C 1
ATOM 757 O O . TYR A 1 91 ? -8.593 10.012 8.790 1.00 66.88 91 TYR A O 1
ATOM 765 N N . GLU A 1 92 ? -8.774 11.629 10.331 1.00 67.06 92 GLU A N 1
ATOM 766 C CA . GLU A 1 92 ? -8.341 12.737 9.473 1.00 67.06 92 GLU A CA 1
ATOM 767 C C . GLU A 1 92 ? -6.937 12.518 8.910 1.00 67.06 92 GLU A C 1
ATOM 769 O O . GLU A 1 92 ? -6.652 12.768 7.734 1.00 67.06 92 GLU A O 1
ATOM 774 N N . GLN A 1 93 ? -6.036 12.015 9.751 1.00 75.50 93 GLN A N 1
ATOM 775 C CA . GLN A 1 93 ? -4.675 11.723 9.342 1.00 75.50 93 GLN A CA 1
ATOM 776 C C . GLN A 1 93 ? -4.629 10.492 8.426 1.00 75.50 93 GLN A C 1
ATOM 778 O O . GLN A 1 93 ? -3.907 10.509 7.428 1.00 75.50 93 GLN A O 1
ATOM 783 N N . ALA A 1 94 ? -5.439 9.466 8.704 1.00 74.19 94 ALA A N 1
ATOM 784 C CA . ALA A 1 94 ? -5.566 8.295 7.847 1.00 74.19 94 ALA A CA 1
ATOM 785 C C . ALA A 1 94 ? -6.093 8.691 6.460 1.00 74.1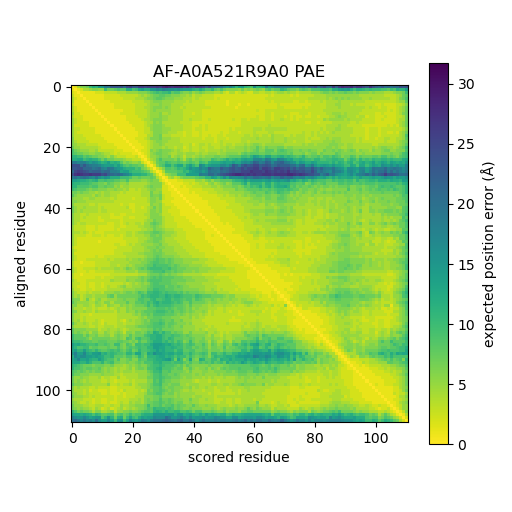9 94 ALA A C 1
ATOM 787 O O . ALA A 1 94 ? -5.454 8.380 5.458 1.00 74.19 94 ALA A O 1
ATOM 788 N N . HIS A 1 95 ? -7.171 9.469 6.393 1.00 78.69 95 HIS A N 1
ATOM 789 C CA . HIS A 1 95 ? -7.784 9.902 5.140 1.00 78.69 95 HIS A CA 1
ATOM 790 C C . HIS A 1 95 ? -6.830 10.756 4.276 1.00 78.69 95 HIS A C 1
ATOM 792 O O . HIS A 1 95 ? -6.717 10.552 3.064 1.00 78.69 95 HIS A O 1
ATOM 798 N N . LYS A 1 96 ? -6.033 11.649 4.887 1.00 81.81 96 LYS A N 1
ATOM 799 C CA . LYS A 1 96 ? -4.978 12.402 4.174 1.00 81.81 96 LYS A CA 1
ATOM 800 C C . LYS A 1 96 ? -3.906 11.490 3.576 1.00 81.81 96 LYS A C 1
ATOM 802 O O . LYS A 1 96 ? -3.513 11.667 2.419 1.00 81.81 96 LYS A O 1
ATOM 807 N N . VAL A 1 97 ? -3.417 10.529 4.360 1.00 82.56 97 VAL A N 1
ATOM 808 C CA . VAL A 1 97 ? -2.375 9.588 3.924 1.00 82.56 97 VAL A CA 1
ATOM 809 C C . VAL A 1 97 ? -2.917 8.648 2.842 1.00 82.56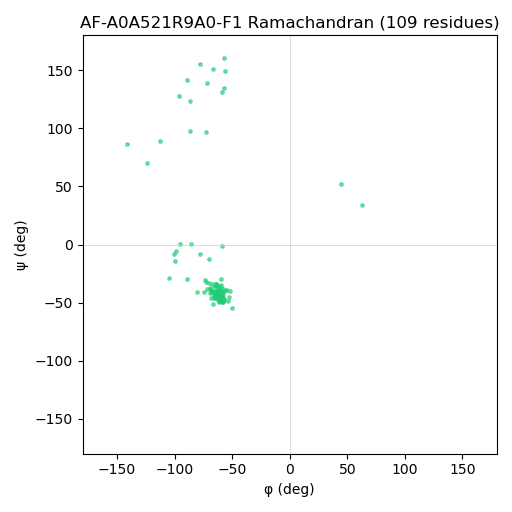 97 VAL A C 1
ATOM 811 O O . VAL A 1 97 ? -2.248 8.423 1.833 1.00 82.56 97 VAL A O 1
ATOM 814 N N . GLU A 1 98 ? -4.152 8.176 2.988 1.00 84.38 98 GLU A N 1
ATOM 815 C CA . GLU A 1 98 ? -4.860 7.397 1.977 1.00 84.38 98 GLU A CA 1
ATOM 816 C C . GLU A 1 98 ? -4.979 8.165 0.656 1.00 84.38 98 GLU A C 1
ATOM 818 O O . GLU A 1 98 ? -4.615 7.641 -0.400 1.00 84.38 98 GLU A O 1
ATOM 823 N N . GLY A 1 99 ? -5.406 9.430 0.697 1.00 84.06 99 GLY A N 1
ATOM 824 C CA . GLY A 1 99 ? -5.481 10.287 -0.487 1.00 84.06 99 GLY A CA 1
ATOM 825 C C . GLY A 1 99 ? -4.132 10.425 -1.205 1.00 84.06 99 GLY A C 1
ATOM 826 O O . GLY A 1 99 ? -4.066 10.363 -2.440 1.00 84.06 99 GLY A O 1
ATOM 827 N N . ALA A 1 100 ? -3.034 10.538 -0.450 1.00 86.25 100 ALA A N 1
ATOM 828 C CA . ALA A 1 100 ? -1.683 10.560 -1.007 1.00 86.25 100 ALA A CA 1
ATOM 829 C C . ALA A 1 100 ? -1.318 9.229 -1.691 1.00 86.25 100 ALA A C 1
ATOM 831 O O . ALA A 1 100 ? -0.835 9.239 -2.828 1.00 86.25 100 ALA A O 1
ATOM 832 N N . ILE A 1 101 ? -1.607 8.091 -1.052 1.00 85.69 101 ILE A N 1
ATOM 833 C CA . ILE A 1 101 ? -1.340 6.752 -1.603 1.00 85.69 101 ILE A CA 1
ATOM 834 C C . ILE A 1 101 ? -2.178 6.505 -2.861 1.00 85.69 101 ILE A C 1
ATOM 836 O O . ILE A 1 101 ? -1.648 6.061 -3.884 1.00 85.69 101 ILE A O 1
ATOM 840 N N . ARG A 1 102 ? -3.472 6.850 -2.838 1.00 86.94 102 ARG A N 1
ATOM 841 C CA . ARG A 1 102 ? -4.366 6.739 -4.000 1.00 86.94 102 ARG A CA 1
ATOM 842 C C . ARG A 1 102 ? -3.843 7.549 -5.179 1.00 86.94 102 ARG A C 1
ATOM 844 O O . ARG A 1 102 ? -3.823 7.041 -6.299 1.00 86.94 102 ARG A O 1
ATOM 851 N N . LYS A 1 103 ? -3.345 8.768 -4.943 1.00 87.75 103 LYS A N 1
ATOM 852 C CA . LYS A 1 103 ? -2.715 9.593 -5.985 1.00 87.75 103 LYS A CA 1
ATOM 853 C C . LYS A 1 103 ? -1.457 8.929 -6.550 1.00 87.75 103 LYS A C 1
ATOM 855 O O . LYS A 1 103 ? -1.289 8.879 -7.766 1.00 87.75 103 LYS A O 1
ATOM 860 N N . GLN A 1 104 ? -0.599 8.390 -5.688 1.00 88.50 104 GLN A N 1
ATOM 861 C CA . GLN A 1 104 ? 0.669 7.764 -6.077 1.00 88.50 104 GLN A CA 1
ATOM 862 C C . GLN A 1 104 ? 0.484 6.435 -6.822 1.00 88.50 104 GLN A C 1
ATOM 864 O O . GLN A 1 104 ? 1.255 6.133 -7.728 1.00 88.50 104 GLN A O 1
ATOM 869 N N . LEU A 1 105 ? -0.549 5.657 -6.499 1.00 88.50 105 LEU A N 1
ATOM 870 C CA . LEU A 1 105 ? -0.887 4.407 -7.193 1.00 88.50 105 LEU A CA 1
ATOM 871 C C . LEU A 1 105 ? -1.940 4.589 -8.296 1.00 88.50 105 LEU A C 1
ATOM 873 O O . LEU A 1 105 ? -2.339 3.609 -8.933 1.00 88.50 105 LEU A O 1
ATOM 877 N N . ARG A 1 106 ? -2.413 5.823 -8.515 1.00 89.00 106 ARG A N 1
ATOM 878 C CA . ARG A 1 106 ? -3.558 6.155 -9.376 1.00 89.00 106 ARG A CA 1
ATOM 879 C C . ARG A 1 106 ? -4.742 5.216 -9.162 1.00 89.00 106 ARG A C 1
ATOM 881 O O . ARG A 1 106 ? -5.229 4.580 -10.099 1.00 89.00 106 A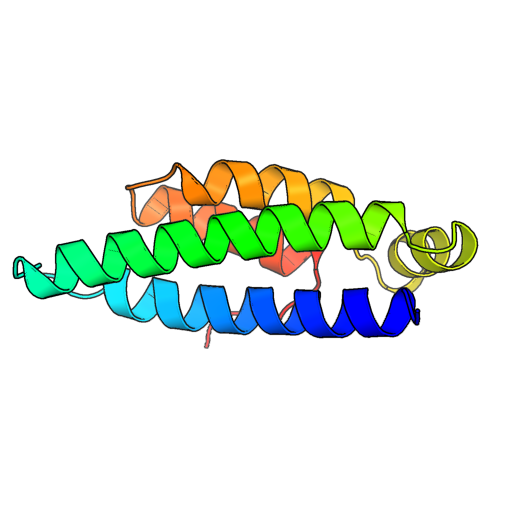RG A O 1
ATOM 888 N N . LEU A 1 107 ? -5.143 5.075 -7.911 1.00 86.25 107 LEU A N 1
ATOM 889 C CA . LEU A 1 107 ? -6.378 4.402 -7.536 1.00 86.25 107 LEU A CA 1
ATOM 890 C C . LEU A 1 107 ? -7.568 5.346 -7.781 1.00 86.25 107 LEU A C 1
ATOM 892 O O . LEU A 1 107 ? -7.375 6.566 -7.817 1.00 86.25 107 LEU A O 1
ATOM 896 N N . PRO A 1 108 ? -8.785 4.812 -7.983 1.00 81.19 108 PRO A N 1
ATOM 897 C CA . PRO A 1 108 ? -9.986 5.636 -8.070 1.00 81.19 108 PRO A CA 1
ATOM 898 C C . PRO A 1 108 ? -10.149 6.511 -6.817 1.00 81.19 108 PRO A C 1
ATOM 900 O O . PRO A 1 108 ? -9.719 6.136 -5.720 1.00 81.19 108 PRO A O 1
ATOM 903 N N . LYS A 1 109 ? -10.748 7.694 -6.996 1.00 69.06 109 LYS A N 1
ATOM 904 C CA . LYS A 1 109 ? -11.149 8.556 -5.876 1.00 69.06 109 LYS A CA 1
ATOM 905 C C . LYS A 1 109 ? -12.264 7.867 -5.087 1.00 69.06 109 LYS A C 1
ATOM 907 O O . LYS A 1 109 ? -13.003 7.074 -5.668 1.00 69.06 109 LYS A O 1
ATOM 912 N N . GLU A 1 110 ? -12.352 8.150 -3.792 1.00 65.12 110 GLU A N 1
ATOM 913 C CA . GLU A 1 110 ? -13.532 7.769 -3.013 1.00 65.12 110 GLU A CA 1
ATOM 914 C C . GLU A 1 110 ? -14.773 8.428 -3.634 1.00 65.12 110 GLU A C 1
ATOM 916 O O . GLU A 1 110 ? -14.728 9.606 -4.001 1.00 65.12 110 GLU A O 1
ATOM 921 N N . THR A 1 111 ? -15.811 7.621 -3.849 1.00 50.09 111 THR A N 1
ATOM 922 C CA . THR A 1 111 ? -17.163 8.031 -4.261 1.00 50.09 111 THR A CA 1
ATOM 923 C C . THR A 1 111 ? -18.052 8.154 -3.049 1.00 50.09 111 THR A C 1
ATOM 925 O O . THR A 1 111 ? -17.969 7.224 -2.216 1.00 50.09 111 THR A O 1
#

pLDDT: mean 82.21, std 9.93, range [50.09, 94.19]

Radius of gyration: 14.5 Å; Cα contacts (8 Å, |Δi|>4): 95; chains: 1; bounding box: 33×29×40 Å

Secondary structure (DSSP, 8-state):
--HHHHHHHHHHHHHHHHHHHHHHHT-SS--HHHHHHHHHHHHHHHHHHHHHHHHHHTS-HHHHHHIIIII---HHHHHHHHHHHTT---HHHHHHHHHHHHHHHTPPPP-

Sequence (111 aa):
MQPILRFRDLRNQVLIDFIYYAQVINSEKLNDEMKSLHRERSLANRRTSSQLTAAIQDLPIWYLAYLKKFKGYHPEEAAKHLIGFSNTTEYEQAHKVEGAIRKQLRLPKET

Nearest PDB structures (foldseek):
  3lg7-assembly1_B  TM=3.733E-01  e=2.998E+00  synthetic construct
  1s94-assembly2_B  TM=3.904E-01  e=5.335E+00  Doryteuthis pealeii
  1ez3-assembly1_A  TM=3.675E-01  e=7.306E+00  Rattus norvegicus
  4jeu-assembly1_B  TM=3.717E-01  e=7.306E+00  Rattus norvegicus

Solvent-accessible surface area (backbone atoms only — not comparable to full-atom values): 6088 Å² total; per-residue (Å²): 137,62,41,69,57,54,38,53,53,44,56,51,46,54,53,53,48,49,56,58,40,53,64,56,72,71,48,95,72,73,50,75,67,50,51,52,50,43,50,50,46,36,52,49,41,38,51,51,24,55,51,42,44,53,30,58,71,60,38,57,67,71,56,54,48,43,35,40,74,77,67,57,30,36,63,71,61,24,32,56,45,34,55,54,41,49,73,52,87,48,68,71,62,33,53,54,44,49,53,52,31,30,56,21,62,66,49,80,76,90,128

Foldseek 3Di:
DDLVVQLVVLLVVLVVLVVQLVVLLPPPDDDVVSVVSNLVSLVSLQVSLVSNCVSLVVDDPVVVVCCCPPVVAQSVVLSVLSNVLSVDPDPVVNVVSSVVSCNNSVPDDDD